Protein AF-A0A2E4ILB5-F1 (afdb_monomer_lite)

Radius of gyration: 28.56 Å; chains: 1; bounding box: 41×75×50 Å

Structure (mmCIF, N/CA/C/O backbone):
data_AF-A0A2E4ILB5-F1
#
_entry.id   AF-A0A2E4ILB5-F1
#
loop_
_atom_site.group_PDB
_atom_site.id
_atom_site.type_symbol
_atom_site.label_atom_id
_atom_site.label_alt_id
_atom_site.label_comp_id
_atom_site.label_asym_id
_atom_site.label_entity_id
_atom_site.label_seq_id
_atom_site.pdbx_PDB_ins_code
_atom_site.Cartn_x
_atom_site.Cartn_y
_atom_site.Cartn_z
_atom_site.occupancy
_atom_site.B_iso_or_equiv
_atom_site.auth_seq_id
_atom_site.auth_comp_id
_atom_site.auth_asym_id
_atom_site.auth_atom_id
_atom_site.pdbx_PDB_model_num
ATOM 1 N N . MET A 1 1 ? -16.049 58.043 28.932 1.00 52.03 1 MET A N 1
ATOM 2 C CA . MET A 1 1 ? -16.072 57.454 27.571 1.00 52.03 1 MET A CA 1
ATOM 3 C C . MET A 1 1 ? -14.800 56.677 27.238 1.00 52.03 1 MET A C 1
ATOM 5 O O . MET A 1 1 ? -14.914 55.488 27.005 1.00 52.03 1 MET A O 1
ATOM 9 N N . LYS A 1 2 ? -13.591 57.261 27.322 1.00 49.91 2 LYS A N 1
ATOM 10 C CA . LYS A 1 2 ? -12.320 56.542 27.054 1.00 49.91 2 LYS A CA 1
ATOM 11 C C . LYS A 1 2 ? -12.128 55.258 27.888 1.00 49.91 2 LYS A C 1
ATOM 13 O O . LYS A 1 2 ? -11.828 54.221 27.323 1.00 49.91 2 LYS A O 1
ATOM 18 N N . LYS A 1 3 ? -12.422 55.292 29.197 1.00 51.69 3 LYS A N 1
ATOM 19 C CA . LYS A 1 3 ? -12.348 54.109 30.085 1.00 51.69 3 LYS A CA 1
ATOM 20 C C . LYS A 1 3 ? -13.385 53.014 29.774 1.00 51.69 3 LYS A C 1
ATOM 22 O O . LYS A 1 3 ? -13.113 51.850 30.019 1.00 51.69 3 LYS A O 1
ATOM 27 N N . LEU A 1 4 ? -14.545 53.380 29.217 1.00 53.59 4 LEU A N 1
ATOM 28 C CA . LEU A 1 4 ? -15.604 52.429 28.839 1.00 53.59 4 LEU A CA 1
ATOM 29 C C . LEU A 1 4 ? -15.293 51.756 27.493 1.00 53.59 4 LEU A C 1
ATOM 31 O O . LEU A 1 4 ? -15.533 50.567 27.332 1.00 53.59 4 LEU A O 1
ATOM 35 N N . ILE A 1 5 ? -14.675 52.496 26.565 1.00 57.88 5 ILE A N 1
ATOM 36 C CA . ILE A 1 5 ? -14.189 51.969 25.281 1.00 57.88 5 ILE A CA 1
ATOM 37 C C . ILE A 1 5 ? -12.996 51.022 25.503 1.00 57.88 5 ILE A C 1
ATOM 39 O O . ILE A 1 5 ? -12.926 49.969 24.879 1.00 57.88 5 ILE A O 1
ATOM 43 N N . SER A 1 6 ? -12.097 51.336 26.445 1.00 55.84 6 SER A N 1
ATOM 44 C CA . SER A 1 6 ? -10.977 50.453 26.803 1.00 55.84 6 SER A CA 1
ATOM 45 C C . SER A 1 6 ? -11.417 49.142 27.470 1.00 55.84 6 SER A C 1
ATOM 47 O O . SER A 1 6 ? -10.798 48.113 27.219 1.00 5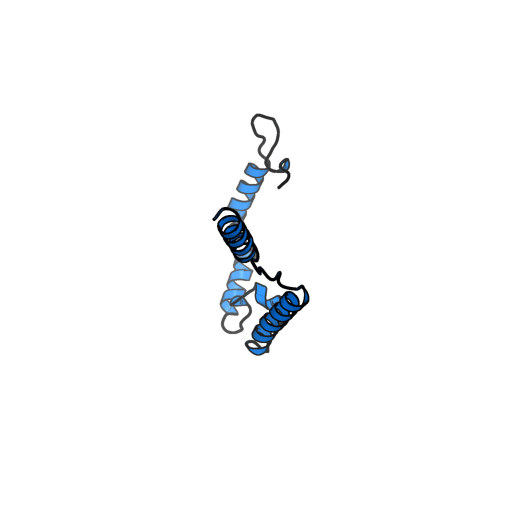5.84 6 SER A O 1
ATOM 49 N N . LEU A 1 7 ? -12.490 49.144 28.274 1.00 53.91 7 LEU A N 1
ATOM 50 C CA . LEU A 1 7 ? -13.043 47.908 28.849 1.00 53.91 7 LEU A CA 1
ATOM 51 C C . LEU A 1 7 ? -13.781 47.050 27.808 1.00 53.91 7 LEU A C 1
ATOM 53 O O . LEU A 1 7 ? -13.660 45.829 27.839 1.00 53.91 7 LEU A O 1
ATOM 57 N N . ALA A 1 8 ? -14.499 47.670 26.866 1.00 56.75 8 ALA A N 1
ATOM 58 C CA . ALA A 1 8 ? -15.172 46.947 25.786 1.00 56.75 8 ALA A CA 1
ATOM 59 C C . ALA A 1 8 ? -14.174 46.281 24.815 1.00 56.75 8 ALA A C 1
ATOM 61 O O . ALA A 1 8 ? -14.423 45.179 24.334 1.00 56.75 8 ALA A O 1
ATOM 62 N N . LEU A 1 9 ? -13.013 46.906 24.582 1.00 54.00 9 LEU A N 1
ATOM 63 C CA . LEU A 1 9 ? -11.954 46.345 23.740 1.00 54.00 9 LEU A CA 1
ATOM 64 C C . LEU A 1 9 ? -11.201 45.190 24.429 1.00 54.00 9 LEU A C 1
ATOM 66 O O . LEU A 1 9 ? -10.870 44.205 23.777 1.00 54.00 9 LEU A O 1
ATOM 70 N N . ALA A 1 10 ? -10.993 45.261 25.748 1.00 53.88 10 ALA A N 1
ATOM 71 C CA . ALA A 1 10 ? -10.385 44.172 26.520 1.00 53.88 10 ALA A CA 1
ATOM 72 C C . ALA A 1 10 ? -11.299 42.934 26.622 1.00 53.88 10 ALA A C 1
ATOM 74 O O . ALA A 1 10 ? -10.816 41.807 26.537 1.00 53.88 10 ALA A O 1
ATOM 75 N N . ALA A 1 11 ? -12.618 43.132 26.736 1.00 53.94 11 ALA A N 1
ATOM 76 C CA . ALA A 1 11 ? -13.596 42.041 26.712 1.00 53.94 11 ALA A CA 1
ATOM 77 C C . ALA A 1 11 ? -13.749 41.411 25.312 1.00 53.94 11 ALA A C 1
ATOM 79 O O . ALA A 1 11 ? -13.948 40.205 25.201 1.00 53.94 11 ALA A O 1
ATOM 80 N N . GLY A 1 12 ? -13.605 42.208 24.245 1.00 52.41 12 GLY A N 1
ATOM 81 C CA . GLY A 1 12 ? -13.645 41.724 22.862 1.00 52.41 12 GLY A CA 1
ATOM 82 C C . GLY A 1 12 ? -12.445 40.855 22.471 1.00 52.41 12 GLY A C 1
ATOM 83 O O . GLY A 1 12 ? -12.611 39.904 21.720 1.00 52.41 12 GLY A O 1
ATOM 84 N N . ILE A 1 13 ? -11.251 41.118 23.016 1.00 53.97 13 ILE A N 1
ATOM 85 C CA . ILE A 1 13 ? -10.034 40.333 22.724 1.00 53.97 13 ILE A CA 1
ATOM 86 C C . ILE A 1 13 ? -10.038 38.975 23.451 1.00 53.97 13 ILE A C 1
ATOM 88 O O . ILE A 1 13 ? -9.500 38.000 22.931 1.00 53.97 13 ILE A O 1
ATOM 92 N N . ALA A 1 14 ? -10.705 38.866 24.604 1.00 52.50 14 ALA A N 1
ATOM 93 C CA . ALA A 1 14 ? -10.823 37.604 25.342 1.00 52.50 14 ALA A CA 1
ATOM 94 C C . ALA A 1 14 ? -11.725 36.558 24.650 1.00 52.50 14 ALA A C 1
ATOM 96 O O . ALA A 1 14 ? -11.620 35.372 24.950 1.00 52.50 14 ALA A O 1
ATOM 97 N N . LEU A 1 15 ? -12.589 36.973 23.715 1.00 51.62 15 LEU A N 1
ATOM 98 C CA . LEU A 1 15 ? -13.570 36.099 23.052 1.00 51.62 15 LEU A CA 1
ATOM 99 C C . LEU A 1 15 ? -13.112 35.541 21.693 1.00 51.62 15 LEU A C 1
ATOM 101 O O . LEU A 1 15 ? -13.765 34.648 21.166 1.00 51.62 15 LEU A O 1
ATOM 105 N N . ILE A 1 16 ? -12.004 36.032 21.126 1.00 56.62 16 ILE A N 1
ATOM 106 C CA . ILE A 1 16 ? -11.550 35.665 19.765 1.00 56.62 16 ILE A CA 1
ATOM 107 C C . ILE A 1 16 ? -10.331 34.713 19.810 1.00 56.62 16 ILE A C 1
ATOM 109 O O . ILE A 1 16 ? -9.882 34.217 18.784 1.00 56.62 16 ILE A O 1
ATOM 113 N N . GLY A 1 17 ? -9.784 34.435 21.000 1.00 53.12 17 GLY A N 1
ATOM 114 C CA . GLY A 1 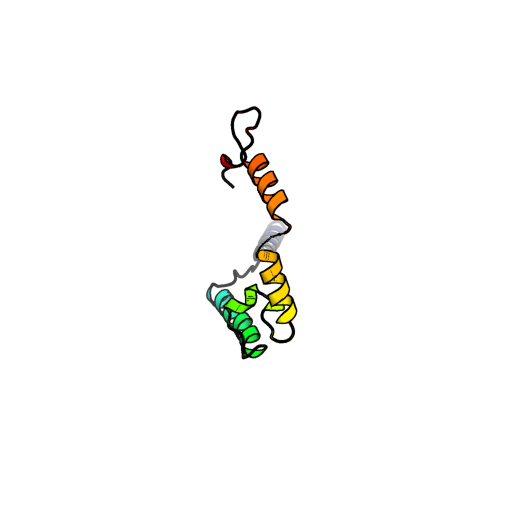17 ? -8.494 33.750 21.160 1.00 53.12 17 GLY A CA 1
ATOM 115 C C . GLY A 1 17 ? -8.525 32.261 21.514 1.00 53.12 17 GLY A C 1
ATOM 116 O O . GLY A 1 17 ? -7.457 31.665 21.602 1.00 53.12 17 GLY A O 1
ATOM 117 N N . ILE A 1 18 ? -9.689 31.642 21.739 1.00 56.84 18 ILE A N 1
ATOM 118 C CA . ILE A 1 18 ? -9.755 30.23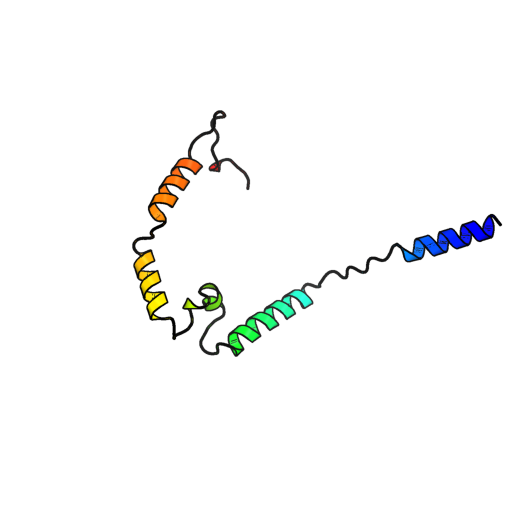1 22.157 1.00 56.84 18 ILE A CA 1
ATOM 119 C C . ILE A 1 18 ? -10.296 29.378 21.010 1.00 56.84 18 ILE A C 1
ATOM 121 O O . ILE A 1 18 ? -11.437 28.924 21.030 1.00 56.84 18 ILE A O 1
ATOM 125 N N . SER A 1 19 ? -9.465 29.130 20.001 1.00 58.59 19 SER A N 1
ATOM 126 C CA . SER A 1 19 ? -9.661 27.943 19.170 1.00 58.59 19 SER A CA 1
ATOM 127 C C . SER A 1 19 ? -9.332 26.731 20.041 1.00 58.59 19 SER A C 1
ATOM 129 O O . SER A 1 19 ? -8.165 26.384 20.198 1.00 58.59 19 SER A O 1
ATOM 131 N N . THR A 1 20 ? -10.338 26.092 20.644 1.00 58.75 20 THR A N 1
ATOM 132 C CA . THR A 1 20 ? -10.178 24.808 21.348 1.00 58.75 20 THR A CA 1
ATOM 133 C C . THR A 1 20 ? -10.020 23.668 20.342 1.00 58.75 20 THR A C 1
ATOM 135 O O . THR A 1 20 ? -10.789 22.707 20.359 1.00 58.75 20 THR A O 1
ATOM 138 N N . VAL A 1 21 ? -9.049 23.765 19.432 1.00 63.78 21 VAL A N 1
ATOM 139 C CA . VAL A 1 21 ? -8.594 22.580 18.703 1.00 63.78 21 VAL A CA 1
ATOM 140 C C . VAL A 1 21 ? -7.930 21.697 19.751 1.00 63.78 21 VAL A C 1
ATOM 142 O O . VAL A 1 21 ? -6.767 21.882 20.102 1.00 63.78 21 VAL A O 1
ATOM 145 N N . GLN A 1 22 ? -8.721 20.803 20.339 1.00 71.31 22 GLN A N 1
ATOM 146 C CA . GLN A 1 22 ? -8.209 19.745 21.187 1.00 71.31 22 GLN A CA 1
ATOM 147 C C . GLN A 1 22 ? -7.431 18.817 20.262 1.00 71.31 22 GLN A C 1
ATOM 149 O O . GLN A 1 22 ? -8.005 18.210 19.359 1.00 71.31 22 GLN A O 1
ATOM 154 N N . ALA A 1 23 ? -6.111 18.785 20.431 1.00 79.25 23 ALA A N 1
ATOM 155 C CA . ALA A 1 23 ? -5.292 17.786 19.774 1.00 79.25 23 ALA A CA 1
ATOM 156 C C . ALA A 1 23 ? -5.788 16.405 20.218 1.00 79.25 23 ALA A C 1
ATOM 158 O O . ALA A 1 23 ? -5.964 16.179 21.417 1.00 79.25 23 ALA A O 1
ATOM 159 N N . ILE A 1 24 ? -6.034 15.519 19.254 1.00 86.62 24 ILE A N 1
ATOM 160 C CA . ILE A 1 24 ? -6.377 14.124 19.530 1.00 86.62 24 ILE A CA 1
ATOM 161 C C . ILE A 1 24 ? -5.185 13.509 20.267 1.00 86.62 24 ILE A C 1
ATOM 163 O O . ILE A 1 24 ? -4.041 13.644 19.825 1.00 86.62 24 ILE A O 1
ATOM 167 N N . SER A 1 25 ? -5.437 12.879 21.408 1.00 91.88 25 SER A N 1
ATOM 168 C CA . SER A 1 25 ? -4.398 12.196 22.176 1.00 91.88 25 SER A CA 1
ATOM 169 C C . SER A 1 25 ? -3.962 10.895 21.496 1.00 91.88 25 SER A C 1
ATOM 171 O O . SER A 1 25 ? -4.741 10.250 20.796 1.00 91.88 25 SER A O 1
ATOM 173 N N . GLU A 1 26 ? -2.733 10.446 21.764 1.00 94.62 26 GLU A N 1
ATOM 174 C CA . GLU A 1 26 ? -2.265 9.122 21.321 1.00 94.62 26 GLU A CA 1
ATOM 175 C C . GLU A 1 26 ? -3.195 7.995 21.802 1.00 94.62 26 GLU A C 1
ATOM 177 O O . GLU A 1 26 ? -3.425 7.034 21.073 1.00 94.62 26 GLU A O 1
ATOM 182 N N . SER A 1 27 ? -3.790 8.136 22.994 1.00 95.12 27 SER A N 1
ATOM 183 C CA . SER A 1 27 ? -4.774 7.180 23.510 1.00 95.12 27 SER A CA 1
ATOM 184 C C . SER A 1 27 ? -6.064 7.139 22.697 1.00 95.12 27 SER A C 1
ATOM 186 O O . SER A 1 27 ? -6.602 6.056 22.485 1.00 95.12 27 SER A O 1
ATOM 188 N N . GLU A 1 28 ? -6.556 8.289 22.232 1.00 95.38 28 GLU A N 1
ATOM 189 C CA . GLU A 1 28 ? -7.736 8.344 21.360 1.00 95.38 28 GLU A CA 1
ATOM 190 C C . GLU A 1 28 ? -7.422 7.724 19.991 1.00 95.38 28 GLU A C 1
ATOM 192 O O . GLU A 1 28 ? -8.203 6.918 19.496 1.00 95.38 28 GLU A O 1
ATOM 197 N N . ILE A 1 29 ? -6.238 7.999 19.426 1.00 96.31 29 ILE A N 1
ATOM 198 C CA . ILE A 1 29 ? -5.782 7.379 18.169 1.00 96.31 29 ILE A CA 1
ATOM 199 C C . ILE A 1 29 ? -5.716 5.853 18.310 1.00 96.31 29 ILE A C 1
ATOM 201 O O . ILE A 1 29 ? -6.222 5.122 17.458 1.00 96.31 29 ILE A O 1
ATOM 205 N N . GLN A 1 30 ? -5.113 5.359 19.392 1.00 97.75 30 GLN A N 1
ATOM 206 C CA . GLN A 1 30 ? -4.989 3.926 19.641 1.00 97.75 30 GLN A CA 1
ATOM 207 C C . GLN A 1 30 ? -6.361 3.261 19.832 1.00 97.75 30 GLN A C 1
ATOM 209 O O . GLN A 1 30 ? -6.602 2.178 19.297 1.00 97.75 30 GLN A O 1
ATOM 214 N N . GLN A 1 31 ? -7.285 3.926 20.531 1.00 97.94 31 GLN A N 1
ATOM 215 C CA . GLN A 1 31 ? -8.652 3.442 20.713 1.00 97.94 31 GLN A CA 1
ATOM 216 C C . GLN A 1 31 ? -9.412 3.340 19.382 1.00 97.94 31 GLN A C 1
ATOM 218 O O . GLN A 1 31 ? -10.135 2.362 19.162 1.00 97.94 31 GLN A O 1
ATOM 223 N N . ASP A 1 32 ? -9.240 4.310 18.484 1.00 97.69 32 ASP A N 1
ATOM 224 C CA . ASP A 1 32 ? -9.840 4.278 17.149 1.00 97.69 32 ASP A CA 1
ATOM 225 C C . ASP A 1 32 ? -9.280 3.125 16.306 1.00 97.69 32 ASP A C 1
ATOM 227 O O . ASP A 1 32 ? -10.048 2.399 15.666 1.00 97.69 32 ASP A O 1
ATOM 231 N N . ILE A 1 33 ? -7.961 2.898 16.356 1.00 97.50 33 ILE A N 1
ATOM 232 C CA . ILE A 1 33 ? -7.306 1.764 15.684 1.00 97.50 33 ILE A CA 1
ATOM 233 C C . ILE A 1 33 ? -7.903 0.442 16.175 1.00 97.50 33 ILE A C 1
ATOM 235 O O . ILE A 1 33 ? -8.356 -0.369 15.364 1.00 97.50 33 ILE A O 1
ATOM 239 N N . GLU A 1 34 ? -7.957 0.234 17.490 1.00 98.12 34 GLU A N 1
ATOM 240 C CA . GLU A 1 34 ? -8.499 -0.990 18.092 1.00 98.12 34 GLU A CA 1
ATOM 241 C C . GLU A 1 34 ? -9.974 -1.195 17.744 1.00 98.12 34 GLU A C 1
ATOM 243 O O . GLU A 1 34 ? -10.397 -2.306 17.414 1.00 98.12 34 GLU A O 1
ATOM 248 N N . THR A 1 35 ? -10.759 -0.117 17.758 1.00 98.38 35 THR A N 1
ATOM 249 C CA . THR A 1 35 ? -12.181 -0.156 17.405 1.00 98.38 35 THR A CA 1
ATOM 250 C C . THR A 1 35 ? -12.372 -0.562 15.945 1.00 98.38 35 THR A C 1
ATOM 252 O O . THR A 1 35 ? -13.204 -1.423 15.641 1.00 98.38 35 THR A O 1
ATOM 255 N N . PHE A 1 36 ? -11.587 0.016 15.035 1.00 97.62 36 PHE A N 1
ATOM 256 C CA . PHE A 1 36 ? -11.671 -0.281 13.609 1.00 97.62 36 PHE A CA 1
ATOM 257 C C . PHE A 1 36 ? -11.229 -1.716 13.293 1.00 97.62 36 PHE A C 1
ATOM 259 O O . PHE A 1 36 ? -11.959 -2.464 12.634 1.00 97.62 36 PHE A O 1
ATOM 266 N N . GLN A 1 37 ? -10.072 -2.134 13.811 1.00 97.44 37 GLN A N 1
ATOM 267 C CA . GLN A 1 37 ? -9.561 -3.496 13.638 1.00 97.44 37 GLN A CA 1
ATOM 268 C C . GLN A 1 37 ? -10.517 -4.529 14.252 1.00 97.44 37 GLN A C 1
ATOM 270 O O . GLN A 1 37 ? -10.845 -5.537 13.623 1.00 97.44 37 GLN A O 1
ATOM 275 N N . GLY A 1 38 ? -11.044 -4.250 15.448 1.00 98.06 38 GLY A N 1
ATOM 276 C CA . GLY A 1 38 ? -12.020 -5.101 16.124 1.00 98.06 38 GLY A CA 1
ATOM 277 C C . GLY A 1 38 ? -13.326 -5.248 15.342 1.00 98.06 38 GLY A C 1
ATOM 278 O O . GLY A 1 38 ? -13.875 -6.350 15.260 1.00 98.06 38 GLY A O 1
ATOM 279 N N . TYR A 1 39 ? -13.814 -4.174 14.711 1.00 97.81 39 TYR A N 1
ATOM 280 C CA . TYR A 1 39 ? -14.968 -4.251 13.814 1.00 97.81 39 TYR A CA 1
ATOM 281 C C . TYR A 1 39 ? -14.704 -5.185 12.626 1.00 97.81 39 TYR A C 1
ATOM 283 O O . TYR A 1 39 ? -15.554 -6.027 12.324 1.00 97.81 39 TYR A O 1
ATOM 291 N N . PHE A 1 40 ? -13.537 -5.075 11.981 1.00 96.94 40 PHE A N 1
ATOM 292 C CA . PHE A 1 40 ? -13.162 -5.933 10.855 1.00 96.94 40 PHE A CA 1
ATOM 293 C C . PHE A 1 40 ? -13.145 -7.416 11.252 1.00 96.94 40 PHE A C 1
ATOM 295 O O . PHE A 1 40 ? -13.865 -8.218 10.653 1.00 96.94 40 PHE A O 1
ATOM 302 N N . LEU A 1 41 ? -12.420 -7.765 12.319 1.00 97.19 41 LEU A N 1
ATOM 303 C CA . LEU A 1 41 ? -12.302 -9.149 12.796 1.00 97.19 41 LEU A CA 1
ATOM 304 C C . LEU A 1 41 ? -13.655 -9.721 13.245 1.00 97.19 41 LEU A C 1
ATOM 306 O O . LEU A 1 41 ? -13.974 -10.879 12.986 1.00 97.19 41 LEU A O 1
ATOM 310 N N . LYS A 1 42 ? -14.509 -8.894 13.861 1.00 97.69 42 LYS A N 1
ATOM 311 C CA . LYS A 1 42 ? -15.876 -9.294 14.221 1.00 97.69 42 LYS A CA 1
ATOM 312 C C . LYS A 1 42 ? -16.752 -9.530 12.990 1.00 97.69 42 LYS A C 1
ATOM 314 O O . LYS A 1 42 ? -17.587 -10.434 12.989 1.00 97.69 42 LYS A O 1
ATOM 319 N N . ARG A 1 43 ? -16.614 -8.693 11.959 1.00 96.12 43 ARG A N 1
ATOM 320 C CA . ARG A 1 43 ? -17.405 -8.775 10.725 1.00 96.12 43 ARG A CA 1
ATOM 321 C C . ARG A 1 43 ? -17.001 -9.969 9.858 1.00 96.12 43 ARG A C 1
ATOM 323 O O . ARG A 1 43 ? -17.866 -10.492 9.143 1.00 96.12 43 ARG A O 1
ATOM 330 N N . PHE A 1 44 ? -15.734 -10.376 9.932 1.00 95.88 44 PHE A N 1
ATOM 331 C CA . PHE A 1 44 ? -15.117 -11.439 9.141 1.00 95.88 44 PHE A CA 1
ATOM 332 C C . PHE A 1 44 ? -14.325 -12.406 10.044 1.00 95.88 44 PHE A C 1
ATOM 334 O O . PHE A 1 44 ? -13.099 -12.397 10.033 1.00 95.88 44 PHE A O 1
ATOM 341 N N . PRO A 1 45 ? -15.006 -13.285 10.805 1.00 94.19 45 PRO A N 1
ATOM 342 C CA . PRO A 1 45 ? -14.395 -14.092 11.874 1.00 94.19 45 PRO A CA 1
ATOM 343 C C . PRO A 1 45 ? -13.401 -15.177 11.415 1.00 94.19 45 PRO A C 1
ATOM 345 O O . PRO A 1 45 ? -12.904 -15.931 12.246 1.00 94.19 45 PRO A O 1
ATOM 348 N N . GLY A 1 46 ? -13.140 -15.296 10.111 1.00 94.31 46 GLY A N 1
ATOM 349 C CA . GLY A 1 46 ? -12.155 -16.217 9.538 1.00 94.31 46 GLY A CA 1
ATOM 350 C C . GLY A 1 46 ? -10.957 -15.521 8.893 1.00 94.31 46 GLY A C 1
ATOM 351 O O . GLY A 1 46 ? -10.146 -16.214 8.293 1.00 94.31 46 GLY A O 1
ATOM 352 N N . LEU A 1 47 ? -10.882 -14.190 8.979 1.00 95.56 47 LEU A N 1
ATOM 353 C CA . LEU A 1 47 ? -9.780 -13.392 8.447 1.00 95.56 47 LEU A CA 1
ATOM 354 C C . LEU A 1 47 ? -8.913 -12.846 9.581 1.00 95.56 47 LEU A C 1
ATOM 356 O O . LEU A 1 47 ? -9.413 -12.568 10.675 1.00 95.56 47 LEU A O 1
ATOM 360 N N . THR A 1 48 ? -7.628 -12.663 9.304 1.00 96.88 48 THR A N 1
ATOM 361 C CA . THR A 1 48 ? -6.687 -11.957 10.176 1.00 96.88 48 THR A CA 1
ATOM 362 C C . THR A 1 48 ? -6.548 -10.498 9.749 1.00 96.88 48 THR A C 1
ATOM 364 O O . THR A 1 48 ? -7.057 -10.089 8.706 1.00 96.88 48 THR A O 1
ATOM 367 N N . ILE A 1 49 ? -5.878 -9.668 10.556 1.00 96.00 49 ILE A N 1
ATOM 368 C CA . ILE A 1 49 ? -5.703 -8.256 10.192 1.00 96.00 49 ILE A CA 1
ATOM 369 C C . ILE A 1 49 ? -4.812 -8.091 8.952 1.00 96.00 49 ILE A C 1
ATOM 371 O O . ILE A 1 49 ? -4.994 -7.149 8.187 1.00 96.00 49 ILE A O 1
ATOM 375 N N . GLU A 1 50 ? -3.903 -9.035 8.713 1.00 96.56 50 GLU A N 1
ATOM 376 C CA . GLU A 1 50 ? -3.045 -9.085 7.530 1.00 96.56 50 GLU A CA 1
ATOM 377 C C . GLU A 1 50 ? -3.862 -9.265 6.244 1.00 96.56 50 GLU A C 1
ATOM 379 O O . GLU A 1 50 ? -3.526 -8.670 5.223 1.00 96.56 50 GLU A O 1
ATOM 384 N N . ASP A 1 51 ? -4.979 -9.996 6.301 1.00 96.19 51 ASP A N 1
ATOM 385 C CA . ASP A 1 51 ? -5.874 -10.204 5.156 1.00 96.19 51 ASP A CA 1
ATOM 386 C C . ASP A 1 51 ? -6.592 -8.915 4.714 1.00 96.19 51 ASP A C 1
ATOM 388 O O . ASP A 1 51 ? -7.129 -8.838 3.606 1.00 96.19 51 ASP A O 1
ATOM 392 N N . PHE A 1 52 ? -6.613 -7.871 5.555 1.00 95.69 52 PHE A N 1
ATOM 393 C CA . PHE A 1 52 ? -7.261 -6.598 5.228 1.00 95.69 52 PHE A CA 1
ATOM 394 C C . PHE A 1 52 ? -6.694 -5.970 3.946 1.00 95.69 52 PHE A C 1
ATOM 396 O O . PHE A 1 52 ? -7.445 -5.373 3.171 1.00 95.69 52 PHE A O 1
ATOM 403 N N . GLN A 1 53 ? -5.392 -6.141 3.691 1.00 95.31 53 GLN A N 1
ATOM 404 C CA . GLN A 1 53 ? -4.720 -5.585 2.511 1.00 95.31 53 GLN A CA 1
ATOM 405 C C . GLN A 1 53 ? -5.251 -6.167 1.192 1.00 95.31 53 GLN A C 1
ATOM 407 O O . GLN A 1 53 ? -5.286 -5.476 0.176 1.00 95.31 53 GLN A O 1
ATOM 412 N N . ASP A 1 54 ? -5.716 -7.418 1.214 1.00 94.06 54 ASP A N 1
ATOM 413 C CA . ASP A 1 54 ? -6.262 -8.099 0.041 1.00 94.06 54 ASP A CA 1
ATOM 414 C C . ASP A 1 54 ? -7.727 -7.703 -0.225 1.00 94.06 54 ASP A C 1
ATOM 416 O O . ASP A 1 54 ? -8.299 -8.030 -1.274 1.00 94.06 54 ASP A O 1
ATOM 420 N N . GLY A 1 55 ? -8.347 -6.964 0.702 1.00 93.38 55 GLY A N 1
ATOM 421 C CA . GLY A 1 55 ? -9.700 -6.441 0.588 1.00 93.38 55 GLY A CA 1
ATOM 422 C C . GLY A 1 55 ? -10.717 -7.546 0.307 1.00 93.38 55 GLY A C 1
ATOM 423 O O . GLY A 1 55 ? -10.798 -8.553 1.005 1.00 93.38 55 GLY A O 1
ATOM 424 N N . VAL A 1 56 ? -11.516 -7.380 -0.751 1.00 93.25 56 VAL A N 1
ATOM 425 C CA . VAL A 1 56 ? -12.503 -8.402 -1.139 1.00 93.25 56 VAL A CA 1
ATOM 426 C C . VAL A 1 56 ? -11.853 -9.727 -1.544 1.00 93.25 56 VAL A C 1
ATOM 428 O O . VAL A 1 56 ? -12.509 -10.756 -1.444 1.00 93.25 56 VAL A O 1
ATOM 431 N N . ASN A 1 57 ? -10.587 -9.738 -1.972 1.00 93.38 57 ASN A N 1
ATOM 432 C CA . ASN A 1 57 ? -9.924 -10.961 -2.431 1.00 93.38 57 ASN A CA 1
ATOM 433 C C . ASN A 1 57 ? -9.619 -11.941 -1.291 1.00 93.38 57 ASN A C 1
ATOM 435 O O . ASN A 1 57 ? -9.460 -13.125 -1.567 1.00 93.38 57 ASN A O 1
ATOM 439 N N . ALA A 1 58 ? -9.603 -11.475 -0.039 1.00 95.06 58 ALA A N 1
ATOM 440 C CA . ALA A 1 58 ? -9.464 -12.333 1.134 1.00 95.06 58 ALA A CA 1
ATOM 441 C C . ALA A 1 58 ? -10.712 -13.192 1.403 1.00 95.06 58 ALA A C 1
ATOM 443 O O . ALA A 1 58 ? -10.654 -14.189 2.119 1.00 95.06 58 ALA A O 1
ATOM 444 N N . LEU A 1 59 ? -11.876 -12.818 0.859 1.00 94.50 59 LEU A N 1
ATOM 445 C CA . LEU A 1 59 ? -13.125 -13.491 1.203 1.00 94.50 59 LEU A CA 1
ATOM 446 C C . LEU A 1 59 ? -13.327 -14.774 0.367 1.00 94.50 59 LEU A C 1
ATOM 448 O O . LEU A 1 59 ? -13.168 -14.735 -0.859 1.00 94.50 59 LEU A O 1
ATOM 452 N N . PRO A 1 60 ? -13.785 -15.892 0.972 1.00 92.75 60 PRO A N 1
ATOM 453 C CA . PRO A 1 60 ? -13.890 -17.189 0.293 1.00 92.75 60 PRO A CA 1
ATOM 454 C C . PRO A 1 60 ? -14.723 -17.187 -0.995 1.00 92.75 60 PRO A C 1
ATOM 456 O O . PRO A 1 60 ? -14.400 -17.894 -1.948 1.00 92.75 60 PRO A O 1
ATOM 459 N N . GLN A 1 61 ? -15.777 -16.369 -1.072 1.00 94.81 61 GLN A N 1
ATOM 460 C CA . GLN A 1 61 ? -16.626 -16.267 -2.264 1.00 94.81 61 GLN A CA 1
ATOM 461 C C . GLN A 1 61 ? -15.905 -15.682 -3.489 1.00 94.81 61 GLN A C 1
ATOM 463 O O . GLN A 1 61 ? -16.420 -15.777 -4.601 1.00 94.81 61 GLN A O 1
ATOM 468 N N . TYR A 1 62 ? -14.725 -15.085 -3.303 1.00 95.19 62 TYR A N 1
ATOM 469 C CA . TYR A 1 62 ? -13.898 -14.536 -4.373 1.00 95.19 62 TYR A CA 1
ATOM 470 C C . TYR A 1 62 ? -12.608 -15.338 -4.603 1.00 95.19 62 TYR A C 1
ATOM 472 O O . TYR A 1 62 ? -11.747 -14.882 -5.352 1.00 95.19 62 TYR A O 1
ATOM 480 N N . ALA A 1 63 ? -12.483 -16.552 -4.055 1.00 93.81 63 ALA A N 1
ATOM 481 C CA . ALA A 1 63 ? -11.279 -17.378 -4.200 1.00 93.81 63 ALA A CA 1
ATOM 482 C C . ALA A 1 63 ? -10.860 -17.601 -5.668 1.00 93.81 63 ALA A C 1
ATOM 484 O O . ALA A 1 63 ? -9.685 -17.499 -6.000 1.00 93.81 63 ALA A O 1
ATOM 485 N N . HIS A 1 64 ? -11.814 -17.812 -6.584 1.00 95.44 64 HIS A N 1
ATOM 486 C CA . HIS A 1 64 ? -11.509 -17.951 -8.017 1.00 95.44 64 HIS A CA 1
ATOM 487 C C . HIS A 1 64 ? -10.956 -16.656 -8.635 1.00 95.44 64 HIS A C 1
ATOM 489 O O . HIS A 1 64 ? -10.071 -16.689 -9.485 1.00 95.44 64 HIS A O 1
ATOM 495 N N . ARG A 1 65 ? -11.461 -15.489 -8.212 1.00 94.12 65 ARG A N 1
ATOM 496 C CA . ARG A 1 65 ? -10.899 -14.195 -8.625 1.00 94.12 65 ARG A CA 1
ATOM 497 C C . ARG A 1 65 ? -9.463 -14.070 -8.124 1.00 94.12 65 ARG A C 1
ATOM 499 O O . ARG A 1 65 ? -8.613 -13.644 -8.898 1.00 94.12 65 ARG A O 1
ATOM 506 N N . ARG A 1 66 ? -9.210 -14.417 -6.857 1.00 94.56 66 ARG A N 1
ATOM 507 C CA . ARG A 1 66 ? -7.868 -14.363 -6.270 1.00 94.56 66 ARG A CA 1
ATOM 508 C C . ARG A 1 66 ? -6.900 -15.261 -7.035 1.00 94.56 66 ARG A C 1
ATOM 510 O O . ARG A 1 66 ? -5.873 -14.764 -7.470 1.00 94.56 66 ARG A O 1
ATOM 517 N N . ALA A 1 67 ? -7.280 -16.509 -7.298 1.00 94.31 67 ALA A N 1
ATOM 518 C CA . ALA A 1 67 ? -6.469 -17.438 -8.084 1.00 94.31 67 ALA A CA 1
ATOM 519 C C . ALA A 1 67 ? -6.158 -16.896 -9.492 1.00 94.31 67 ALA A C 1
ATOM 521 O O . ALA A 1 67 ? -5.023 -16.964 -9.951 1.00 94.31 67 ALA A O 1
ATOM 522 N N . ASN A 1 68 ? -7.138 -16.287 -10.169 1.00 93.69 68 ASN A N 1
ATOM 523 C CA . ASN A 1 68 ? -6.904 -15.655 -11.471 1.00 93.69 68 ASN A CA 1
ATOM 524 C C . ASN A 1 68 ? -5.940 -14.466 -11.391 1.00 93.69 68 ASN A C 1
ATOM 526 O O . ASN A 1 68 ? -5.152 -14.260 -12.309 1.00 93.69 68 ASN A O 1
ATOM 530 N N . TRP A 1 69 ? -6.027 -13.666 -10.326 1.00 92.69 69 TRP A N 1
ATOM 531 C CA . TRP A 1 69 ? -5.085 -12.577 -10.095 1.00 92.69 69 TRP A CA 1
ATOM 532 C C . TRP A 1 69 ? -3.675 -13.118 -9.839 1.00 92.69 69 TRP A C 1
ATOM 534 O O . TRP A 1 69 ? -2.747 -12.631 -10.465 1.00 92.69 69 TRP A O 1
ATOM 544 N N . GLU A 1 70 ? -3.513 -14.160 -9.018 1.00 93.62 70 GLU A N 1
ATOM 545 C CA . GLU A 1 70 ? -2.210 -14.798 -8.761 1.00 93.62 70 GLU A CA 1
ATOM 546 C C . GLU A 1 70 ? -1.576 -15.320 -10.056 1.00 93.62 70 GLU A C 1
ATOM 548 O O . GLU A 1 70 ? -0.413 -15.035 -10.321 1.00 93.62 70 GLU A O 1
ATOM 553 N N . LEU A 1 71 ? -2.365 -15.973 -10.916 1.00 94.69 71 LEU A N 1
ATOM 554 C CA . LEU A 1 71 ? -1.919 -16.395 -12.248 1.00 94.69 71 LEU A CA 1
ATOM 555 C C . LEU A 1 71 ? -1.513 -15.207 -13.132 1.00 94.69 71 LEU A C 1
ATOM 557 O O . LEU A 1 71 ? -0.512 -15.271 -13.838 1.00 94.69 71 LEU A O 1
ATOM 561 N N . ALA A 1 72 ? -2.265 -14.103 -13.095 1.00 93.56 72 ALA A N 1
ATOM 562 C CA . ALA A 1 72 ? -1.904 -12.889 -13.825 1.00 93.56 72 ALA A CA 1
ATOM 563 C C . ALA A 1 72 ? -0.633 -12.220 -13.272 1.00 93.56 72 ALA A C 1
ATOM 565 O O . ALA A 1 72 ? 0.008 -11.464 -13.994 1.00 93.56 72 ALA A O 1
ATOM 566 N N . MET A 1 73 ? -0.260 -12.488 -12.017 1.00 93.38 73 MET A N 1
ATOM 567 C CA . MET A 1 73 ? 0.978 -11.991 -11.410 1.00 93.38 73 MET A CA 1
ATOM 568 C C . MET A 1 73 ? 2.205 -12.845 -11.712 1.00 93.38 73 MET A C 1
ATOM 570 O O . MET A 1 73 ? 3.312 -12.376 -11.471 1.00 93.38 73 MET A O 1
ATOM 574 N N . GLU A 1 74 ? 2.047 -14.028 -12.312 1.00 93.94 74 GLU A N 1
ATOM 575 C CA . GLU A 1 74 ? 3.180 -14.735 -12.927 1.00 93.94 74 GLU A CA 1
ATOM 576 C C . GLU A 1 74 ? 3.707 -13.992 -14.164 1.00 93.94 74 GLU A C 1
ATOM 578 O O . GLU A 1 74 ? 4.899 -14.051 -14.454 1.00 93.94 74 GLU A O 1
ATOM 583 N N . PHE A 1 75 ? 2.827 -13.265 -14.865 1.00 93.12 75 PHE A N 1
ATOM 584 C CA . PHE A 1 75 ? 3.168 -12.410 -16.007 1.00 93.12 75 PHE A CA 1
ATOM 585 C C . PHE A 1 75 ? 2.430 -11.070 -15.905 1.00 93.12 75 PHE A C 1
ATOM 587 O O . PHE A 1 75 ? 1.445 -10.848 -16.624 1.00 93.12 75 PHE A O 1
ATOM 594 N N . PRO A 1 76 ? 2.862 -10.184 -14.991 1.00 95.38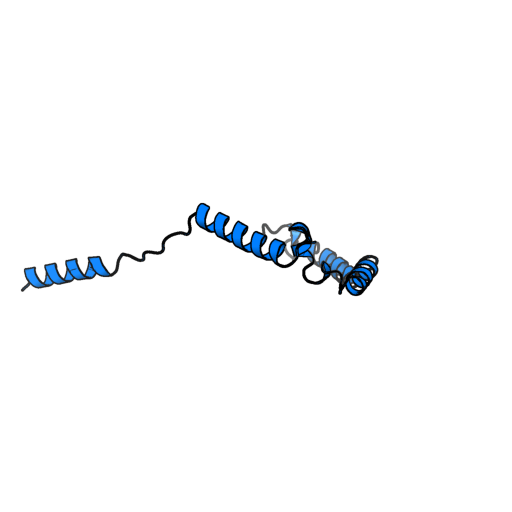 76 PRO A N 1
ATOM 595 C CA . PRO A 1 76 ? 2.188 -8.926 -14.742 1.00 95.38 76 PRO A CA 1
ATOM 596 C C . PRO A 1 76 ? 2.011 -8.107 -16.027 1.00 95.38 76 PRO A C 1
ATOM 598 O O . PRO A 1 76 ? 2.991 -7.786 -16.699 1.00 95.38 76 PRO A O 1
ATOM 601 N N . PRO A 1 77 ? 0.783 -7.679 -16.367 1.00 92.94 77 PRO A N 1
ATOM 602 C CA . PRO A 1 77 ? 0.552 -6.922 -17.595 1.00 92.94 77 PRO A CA 1
ATOM 603 C C . PRO A 1 77 ? 1.197 -5.531 -17.571 1.00 92.94 77 PRO A C 1
ATOM 605 O O . PRO A 1 77 ? 1.279 -4.905 -18.618 1.00 92.94 77 PRO A O 1
ATOM 608 N N . TYR A 1 78 ? 1.614 -5.053 -16.393 1.00 94.44 78 TYR A N 1
ATOM 609 C CA . TYR A 1 78 ? 2.299 -3.776 -16.200 1.00 94.44 78 TYR A CA 1
ATOM 610 C C . TYR A 1 78 ? 3.825 -3.877 -16.326 1.00 94.44 78 TYR A C 1
ATOM 612 O O . TYR A 1 78 ? 4.503 -2.859 -16.223 1.00 94.44 78 TYR A O 1
ATOM 620 N N . GLU A 1 79 ? 4.396 -5.077 -16.457 1.00 95.75 79 GLU A N 1
ATOM 621 C CA . GLU A 1 79 ? 5.852 -5.251 -16.462 1.00 95.75 79 GLU A CA 1
ATOM 622 C C . GLU A 1 79 ? 6.554 -4.488 -17.601 1.00 95.75 79 GLU A C 1
ATOM 624 O O . GLU A 1 79 ? 7.521 -3.783 -17.309 1.00 95.75 79 GLU A O 1
ATOM 629 N N . PRO A 1 80 ? 6.035 -4.466 -18.847 1.00 95.94 80 PRO A N 1
ATOM 630 C CA . PRO A 1 80 ? 6.611 -3.635 -19.907 1.00 95.94 80 PRO A CA 1
ATOM 631 C C . PRO A 1 80 ? 6.598 -2.133 -19.582 1.00 95.94 80 PRO A C 1
ATOM 633 O O . PRO A 1 80 ? 7.494 -1.387 -19.976 1.00 95.94 80 PRO A O 1
ATOM 636 N N . GLU A 1 81 ? 5.575 -1.649 -18.881 1.00 97.31 81 GLU A N 1
ATOM 637 C CA . GLU A 1 81 ? 5.494 -0.265 -18.416 1.00 97.31 81 GLU A CA 1
ATOM 638 C C . GLU A 1 81 ? 6.470 0.002 -17.269 1.00 97.31 81 GLU A C 1
ATOM 640 O O . GLU A 1 81 ? 7.046 1.085 -17.218 1.00 97.31 81 GLU A O 1
ATOM 645 N N . MET A 1 82 ? 6.706 -0.973 -16.386 1.00 96.62 82 MET A N 1
ATOM 646 C CA . MET A 1 82 ? 7.711 -0.865 -15.324 1.00 96.62 82 MET A CA 1
ATOM 647 C C . MET A 1 82 ? 9.135 -0.829 -15.882 1.00 96.62 82 MET A C 1
ATOM 649 O O . MET A 1 82 ? 9.957 -0.068 -15.377 1.00 96.62 82 MET A O 1
ATOM 653 N N . GLU A 1 83 ? 9.424 -1.587 -16.942 1.00 96.69 83 GLU A N 1
ATOM 654 C CA . GLU A 1 83 ? 10.702 -1.510 -17.660 1.00 96.69 83 GLU A CA 1
ATOM 655 C C . GLU A 1 83 ? 10.924 -0.112 -18.254 1.00 96.69 83 GLU A C 1
ATOM 657 O O . GLU A 1 83 ? 11.976 0.492 -18.037 1.00 96.69 83 GLU A O 1
ATOM 662 N N . LYS A 1 84 ? 9.910 0.446 -18.930 1.00 97.38 84 LYS A N 1
ATOM 663 C CA . LYS A 1 84 ? 9.959 1.826 -19.449 1.00 97.38 84 LYS A CA 1
ATOM 664 C C . LYS A 1 84 ? 10.143 2.842 -18.329 1.00 97.38 84 LYS A C 1
ATOM 666 O O . LYS A 1 84 ? 10.985 3.727 -18.438 1.00 97.38 84 LYS A O 1
ATOM 671 N N . ALA A 1 85 ? 9.387 2.704 -17.241 1.00 96.56 85 ALA A N 1
ATOM 672 C CA . ALA A 1 85 ? 9.495 3.592 -16.093 1.00 96.56 85 ALA A CA 1
ATOM 673 C C . ALA A 1 85 ? 10.903 3.542 -15.487 1.00 96.56 85 ALA A C 1
ATOM 675 O O . ALA A 1 85 ? 11.452 4.583 -15.140 1.00 96.56 85 ALA A O 1
ATOM 676 N N . ALA A 1 86 ? 11.518 2.360 -15.402 1.00 96.50 86 ALA A N 1
ATOM 677 C CA . ALA A 1 86 ? 12.894 2.222 -14.942 1.00 96.50 86 ALA A CA 1
ATOM 678 C C . ALA A 1 86 ? 13.886 2.915 -15.892 1.00 96.50 86 ALA A C 1
ATOM 680 O O . ALA A 1 86 ? 14.802 3.590 -15.422 1.00 96.50 86 ALA A O 1
ATOM 681 N N . GLU A 1 87 ? 13.716 2.795 -17.209 1.00 97.00 87 GLU A N 1
ATOM 682 C CA . GLU A 1 87 ? 14.546 3.514 -18.184 1.00 97.00 87 GLU A CA 1
ATOM 683 C C . GLU A 1 87 ? 14.413 5.037 -18.023 1.00 97.00 87 GLU A C 1
ATOM 685 O O . GLU A 1 87 ? 15.416 5.742 -17.883 1.00 97.00 87 GLU A O 1
ATOM 690 N N . GLU A 1 88 ? 13.183 5.547 -17.966 1.00 96.25 88 GLU A N 1
ATOM 691 C CA . GLU A 1 88 ? 12.895 6.972 -17.778 1.00 96.25 88 GLU A CA 1
ATOM 692 C C . GLU A 1 88 ? 13.451 7.496 -16.448 1.00 96.25 88 GLU A C 1
ATOM 694 O O . GLU A 1 88 ? 14.052 8.570 -16.403 1.00 96.25 88 GLU A O 1
ATOM 699 N N . TRP A 1 89 ? 13.323 6.715 -15.374 1.00 96.56 89 TRP A N 1
ATOM 700 C CA . TRP A 1 89 ? 13.817 7.066 -14.045 1.00 96.56 89 TRP A CA 1
ATOM 701 C C . TRP A 1 89 ? 15.343 7.198 -13.989 1.00 96.56 89 TRP A C 1
ATOM 703 O O . TRP A 1 89 ? 15.874 8.089 -13.321 1.00 96.56 89 TRP A O 1
ATOM 713 N N . ASN A 1 90 ? 16.054 6.342 -14.728 1.00 96.19 90 ASN A N 1
ATOM 714 C CA . ASN A 1 90 ? 17.515 6.358 -14.819 1.00 96.19 90 ASN A CA 1
ATOM 715 C C . ASN A 1 90 ? 18.057 7.327 -15.882 1.00 96.19 90 ASN A C 1
ATOM 717 O O . ASN A 1 90 ? 19.257 7.609 -15.895 1.00 96.19 90 ASN A O 1
ATOM 721 N N . THR A 1 91 ? 17.209 7.834 -16.780 1.00 97.38 91 THR A N 1
ATOM 722 C CA . THR A 1 91 ? 17.636 8.705 -17.878 1.00 97.38 91 THR A CA 1
ATOM 723 C C . THR A 1 91 ? 18.171 10.039 -17.336 1.00 97.38 91 THR A C 1
ATOM 725 O O . THR A 1 91 ? 17.460 10.738 -16.608 1.00 97.38 91 THR A O 1
ATOM 728 N N . PRO A 1 92 ? 19.406 10.446 -17.695 1.00 97.12 92 PRO A N 1
ATOM 729 C CA . PRO A 1 92 ? 19.948 11.728 -17.265 1.00 97.12 92 PRO A CA 1
ATOM 730 C C . PRO A 1 92 ? 19.234 12.915 -17.922 1.00 97.12 92 PRO A C 1
ATOM 732 O O . PRO A 1 92 ? 19.048 12.971 -19.138 1.00 97.12 92 PRO A O 1
ATOM 735 N N . PHE A 1 93 ? 18.916 13.926 -17.124 1.00 95.94 93 PHE A N 1
ATOM 736 C CA . PHE A 1 93 ? 18.556 15.259 -17.578 1.00 95.94 93 PHE A CA 1
ATOM 737 C C . PHE A 1 93 ? 19.770 15.994 -18.167 1.00 95.94 93 PHE A C 1
ATOM 739 O O . PHE A 1 93 ? 20.921 15.571 -18.055 1.00 95.94 93 PHE A O 1
ATOM 746 N N . ALA A 1 94 ? 19.532 17.192 -18.708 1.00 97.38 94 ALA A N 1
ATOM 747 C CA . ALA A 1 94 ? 20.580 18.045 -19.274 1.00 97.38 94 ALA A CA 1
ATOM 748 C C . ALA A 1 94 ? 21.693 18.442 -18.279 1.00 97.38 94 ALA A C 1
ATOM 750 O O . ALA A 1 94 ? 22.784 18.819 -18.697 1.00 97.38 94 ALA A O 1
ATOM 751 N N . ASN A 1 95 ? 21.435 18.370 -16.969 1.00 96.19 95 ASN A N 1
ATOM 752 C CA . ASN A 1 95 ? 22.425 18.642 -15.923 1.00 96.19 95 ASN A CA 1
ATOM 753 C C . ASN A 1 95 ? 23.221 17.392 -15.489 1.00 96.19 95 ASN A C 1
ATOM 755 O O . ASN A 1 95 ? 23.988 17.475 -14.532 1.00 96.19 95 ASN A O 1
ATOM 759 N N . GLY A 1 96 ? 23.026 16.252 -16.158 1.00 96.56 96 GLY A N 1
ATOM 760 C CA . GLY A 1 96 ? 23.699 14.988 -15.860 1.00 96.56 96 GLY A CA 1
ATOM 761 C C . GLY A 1 96 ? 23.151 14.221 -14.652 1.00 96.56 96 GLY A C 1
ATOM 762 O O . GLY A 1 96 ? 23.700 13.174 -14.332 1.00 96.56 96 GLY A O 1
ATOM 763 N N . LYS A 1 97 ? 22.096 14.716 -13.990 1.00 95.75 97 LYS A N 1
ATOM 764 C CA . LYS A 1 97 ? 21.374 14.014 -12.912 1.00 95.75 97 LYS A CA 1
ATOM 765 C C . LYS A 1 97 ? 20.151 13.280 -13.459 1.00 95.75 97 LYS A C 1
ATOM 767 O O . LYS A 1 97 ? 19.700 13.613 -14.544 1.00 95.75 97 LYS A O 1
ATOM 772 N N . SER A 1 98 ? 19.584 12.352 -12.704 1.00 96.50 98 SER A N 1
ATOM 773 C CA . SER A 1 98 ? 18.370 11.586 -13.025 1.00 96.50 98 SER A CA 1
ATOM 774 C C . SER A 1 98 ? 17.313 11.726 -11.920 1.00 96.50 98 SER A C 1
ATOM 776 O O . SER A 1 98 ? 17.549 12.408 -10.919 1.00 96.50 98 SER A O 1
ATOM 778 N N . LEU A 1 99 ? 16.157 11.067 -12.069 1.00 95.69 99 LEU A N 1
ATOM 779 C CA . LEU A 1 99 ? 15.155 11.010 -10.995 1.00 95.69 99 LEU A CA 1
ATOM 780 C C . LEU A 1 99 ? 15.684 10.287 -9.741 1.00 95.69 99 LEU A C 1
ATOM 782 O O . LEU A 1 99 ? 15.252 10.616 -8.641 1.00 95.69 99 LEU A O 1
ATOM 786 N N . ASN A 1 100 ? 16.675 9.391 -9.868 1.00 94.44 100 ASN A N 1
ATOM 787 C CA . ASN A 1 100 ? 17.340 8.767 -8.711 1.00 94.44 100 ASN A CA 1
ATOM 788 C C . ASN A 1 100 ? 18.111 9.751 -7.824 1.00 94.44 100 ASN A C 1
ATOM 790 O O . ASN A 1 100 ? 18.401 9.434 -6.675 1.00 94.44 100 ASN A O 1
ATOM 794 N N . ASP A 1 101 ? 18.493 10.913 -8.357 1.00 94.81 101 ASP A N 1
ATOM 795 C CA . ASP A 1 101 ? 19.290 11.904 -7.629 1.00 94.81 101 ASP A CA 1
ATOM 796 C C . ASP A 1 101 ? 18.416 12.914 -6.861 1.00 94.81 101 ASP A C 1
ATOM 798 O O . ASP A 1 101 ? 18.936 13.877 -6.285 1.00 94.81 101 ASP A O 1
ATOM 802 N N . CYS A 1 102 ? 17.091 12.742 -6.893 1.00 91.38 102 CYS A N 1
ATOM 803 C CA . CYS A 1 102 ? 16.140 13.541 -6.130 1.00 91.38 102 CYS A CA 1
ATOM 804 C C . CYS A 1 10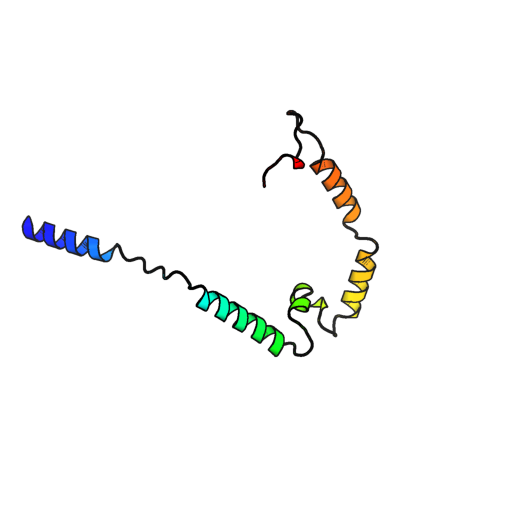2 ? 15.989 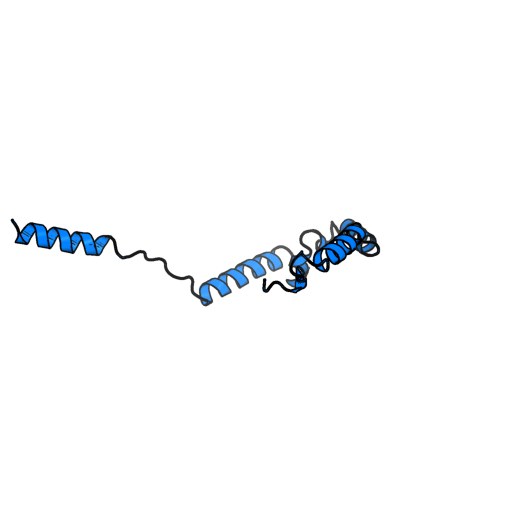12.992 -4.704 1.00 91.38 102 CYS A C 1
ATOM 806 O O . CYS A 1 102 ? 15.802 11.796 -4.512 1.00 91.38 102 CYS A O 1
ATOM 808 N N . ASP A 1 103 ? 16.017 13.886 -3.715 1.00 87.44 103 ASP A N 1
ATOM 809 C CA . ASP A 1 103 ? 15.638 13.580 -2.332 1.00 87.44 103 ASP A CA 1
ATOM 810 C C . ASP A 1 103 ? 14.123 13.831 -2.221 1.00 87.44 103 ASP A C 1
ATOM 812 O O . ASP A 1 103 ? 13.689 14.990 -2.239 1.00 87.44 103 ASP A O 1
ATOM 816 N N . LEU A 1 104 ? 13.332 12.754 -2.279 1.00 67.69 104 LEU A N 1
ATOM 817 C CA . LEU A 1 104 ? 11.860 12.772 -2.284 1.00 67.69 104 LEU A CA 1
ATOM 818 C C . LEU A 1 104 ? 11.279 12.606 -0.878 1.00 67.69 104 LEU A C 1
ATOM 820 O O . LEU A 1 104 ? 11.762 11.719 -0.141 1.00 67.69 104 LEU A O 1
#

Secondary structure (DSSP, 8-state):
-HHHHHHHHHHHHHTSS-----PPPHHHHHHHHHHHHHHHHHHSTT--SGGGGGGGGGSGGGHHHHHHHHHHHHS-TTHHHHHHHHHHHH---TTS--GGG---

Foldseek 3Di:
DVVVVVVVVVVVVVPPPDPVPPDQDPVNVVVVVCVVLVVVCVVPVVDDPVCVVVPPCSDPVCVVVVVVVVVCVVPPPCVVVVVVVVCQQCDADPVRDGVVPDDD

Sequence (104 aa):
MKKLISLALAAGIALIGISTVQAISESEIQQDIETFQGYFLKRFPGLTIEDFQDGVNALPQYAHRRANWELAMEFPPYEPEMEKAAEEWNTPFANGKSLNDCDL

pLDDT: mean 86.52, std 16.56, range [49.91, 98.38]